Protein AF-A0A355SFX9-F1 (afdb_monomer_lite)

Structure (mmCIF, N/CA/C/O backbone):
data_AF-A0A355SFX9-F1
#
_entry.id   AF-A0A355SFX9-F1
#
loop_
_atom_site.group_PDB
_atom_site.id
_atom_site.type_symbol
_atom_site.label_atom_id
_atom_site.label_alt_id
_atom_site.label_comp_id
_atom_site.label_asym_id
_atom_site.label_entity_id
_atom_site.label_seq_id
_atom_site.pdbx_PDB_ins_code
_atom_site.Cartn_x
_atom_site.Cartn_y
_atom_site.Cartn_z
_atom_site.occupancy
_atom_site.B_iso_or_equiv
_atom_site.auth_seq_id
_atom_site.auth_comp_id
_atom_site.auth_asym_id
_atom_site.auth_atom_id
_atom_site.pdbx_PDB_model_num
ATOM 1 N N . MET A 1 1 ? 35.030 -23.122 -32.854 1.00 43.12 1 MET A N 1
ATOM 2 C CA . MET A 1 1 ? 34.816 -21.659 -32.880 1.00 43.12 1 MET A CA 1
ATOM 3 C C . MET A 1 1 ? 33.341 -21.381 -32.625 1.00 43.12 1 MET A C 1
ATOM 5 O O . MET A 1 1 ? 32.528 -21.633 -33.503 1.00 43.12 1 MET A O 1
ATOM 9 N N . ARG A 1 2 ? 32.957 -20.971 -31.409 1.00 46.84 2 ARG A N 1
ATOM 10 C CA . ARG A 1 2 ? 31.582 -20.508 -31.159 1.00 46.84 2 ARG A CA 1
ATOM 11 C C . ARG A 1 2 ? 31.498 -19.089 -31.712 1.00 46.84 2 ARG A C 1
ATOM 13 O O . ARG A 1 2 ? 32.119 -18.196 -31.154 1.00 46.84 2 ARG A O 1
ATOM 20 N N . GLY A 1 3 ? 30.813 -18.911 -32.840 1.00 49.38 3 GLY A N 1
ATOM 21 C CA . GLY A 1 3 ? 30.558 -17.585 -33.390 1.00 49.38 3 GLY A CA 1
ATOM 22 C C . GLY A 1 3 ? 29.763 -16.772 -32.376 1.00 49.38 3 GLY A C 1
ATOM 23 O O . GLY A 1 3 ? 28.608 -17.094 -32.093 1.00 49.38 3 GLY A O 1
ATOM 24 N N . GLU A 1 4 ? 30.388 -15.753 -31.793 1.00 56.50 4 GLU A N 1
ATOM 25 C CA . GLU A 1 4 ? 29.694 -14.776 -30.967 1.00 56.50 4 GLU A CA 1
ATOM 26 C C . GLU A 1 4 ? 28.664 -14.071 -31.852 1.00 56.50 4 GLU A C 1
ATOM 28 O O . GLU A 1 4 ? 28.997 -13.245 -32.703 1.00 56.50 4 GLU A O 1
ATOM 33 N N . LYS A 1 5 ? 27.384 -14.423 -31.696 1.00 60.56 5 LYS A N 1
ATOM 34 C CA . LYS A 1 5 ? 26.302 -13.641 -32.293 1.00 60.56 5 LYS A CA 1
ATOM 35 C C . LYS A 1 5 ? 26.365 -12.250 -31.664 1.00 60.56 5 LYS A C 1
ATOM 37 O O . LYS A 1 5 ? 25.919 -12.069 -30.532 1.00 60.56 5 LYS A O 1
ATOM 42 N N . MET A 1 6 ? 26.909 -11.271 -32.389 1.00 60.78 6 MET A N 1
ATOM 43 C CA . MET A 1 6 ? 26.812 -9.857 -32.028 1.00 60.78 6 MET A CA 1
ATOM 44 C C . MET A 1 6 ? 25.331 -9.485 -31.919 1.00 60.78 6 MET A C 1
ATOM 46 O O . MET A 1 6 ? 24.650 -9.243 -32.916 1.00 60.78 6 MET A O 1
ATOM 50 N N . VAL A 1 7 ? 24.806 -9.453 -30.694 1.00 68.25 7 VAL A N 1
ATOM 51 C CA . VAL A 1 7 ? 23.462 -8.940 -30.435 1.00 68.25 7 VAL A CA 1
ATOM 52 C C . VAL A 1 7 ? 23.517 -7.436 -30.677 1.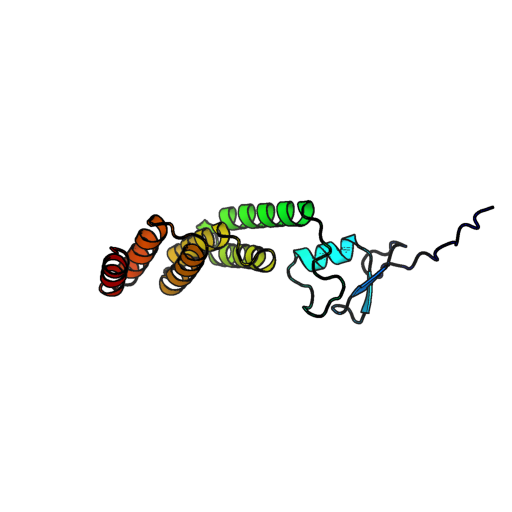00 68.25 7 VAL A C 1
ATOM 54 O O . VAL A 1 7 ? 24.141 -6.707 -29.901 1.00 68.25 7 VAL A O 1
ATOM 57 N N . LYS A 1 8 ? 22.887 -6.961 -31.761 1.00 75.06 8 LYS A N 1
ATOM 58 C CA . LYS A 1 8 ? 22.744 -5.524 -32.029 1.00 75.06 8 LYS A CA 1
ATOM 59 C C . LYS A 1 8 ? 22.134 -4.864 -30.791 1.00 75.06 8 LYS A C 1
ATOM 61 O O . LYS A 1 8 ? 21.015 -5.180 -30.394 1.00 75.06 8 LYS A O 1
ATOM 66 N N . LYS A 1 9 ? 22.897 -3.978 -30.148 1.00 83.88 9 LYS A N 1
ATOM 67 C CA . LYS A 1 9 ? 22.437 -3.255 -28.962 1.00 83.88 9 LYS A CA 1
ATOM 68 C C . LYS A 1 9 ? 21.404 -2.207 -29.385 1.00 83.88 9 LYS A C 1
ATOM 70 O O . LYS A 1 9 ? 21.756 -1.246 -30.067 1.00 83.88 9 LYS A O 1
ATOM 75 N N . ILE A 1 10 ? 20.154 -2.399 -28.977 1.00 92.69 10 ILE A N 1
ATOM 76 C CA . ILE A 1 10 ? 19.034 -1.483 -29.239 1.00 92.69 10 ILE A CA 1
ATOM 77 C C . ILE A 1 10 ? 19.101 -0.301 -28.253 1.00 92.69 10 ILE A C 1
ATOM 79 O O . ILE A 1 10 ? 19.510 -0.464 -27.098 1.00 92.69 10 ILE A O 1
ATOM 83 N N . LEU A 1 11 ? 18.740 0.899 -28.710 1.00 95.75 11 LEU A N 1
ATOM 84 C CA . LEU A 1 11 ? 18.691 2.114 -27.895 1.00 95.75 11 LEU A CA 1
ATOM 85 C C . LEU A 1 11 ? 17.529 2.045 -26.891 1.00 95.75 11 LEU A C 1
ATOM 87 O O . LEU A 1 11 ? 16.427 1.648 -27.245 1.00 95.75 11 LEU A O 1
ATOM 91 N N . CYS A 1 12 ? 17.774 2.421 -25.638 1.00 96.44 12 CYS A N 1
ATOM 92 C CA . CYS A 1 12 ? 16.710 2.726 -24.689 1.00 96.44 12 CYS A CA 1
ATOM 93 C C . CYS A 1 12 ? 16.230 4.155 -24.941 1.00 96.44 12 CYS A C 1
ATOM 95 O O . CYS A 1 12 ? 16.967 5.103 -24.679 1.00 96.44 12 CYS A O 1
ATOM 97 N N . GLU A 1 13 ? 14.990 4.310 -25.376 1.00 96.25 13 GLU A N 1
ATOM 98 C CA . GLU A 1 13 ? 14.403 5.601 -25.750 1.00 96.25 13 GLU A CA 1
ATOM 99 C C . GLU A 1 13 ? 14.099 6.494 -24.532 1.00 96.25 13 GLU A C 1
ATOM 101 O O . GLU A 1 13 ? 13.873 7.689 -24.670 1.00 96.25 13 GLU A O 1
ATOM 106 N N . ARG A 1 14 ? 14.178 5.946 -23.309 1.00 94.19 14 ARG A N 1
ATOM 107 C CA . ARG A 1 14 ? 14.015 6.700 -22.051 1.00 94.19 14 ARG A CA 1
ATOM 108 C C . ARG A 1 14 ? 15.313 7.264 -21.475 1.00 94.19 14 ARG A C 1
ATOM 110 O O . ARG A 1 14 ? 15.265 8.285 -20.803 1.00 94.19 14 ARG A O 1
ATOM 117 N N . CYS A 1 15 ? 16.448 6.584 -21.654 1.00 95.56 15 CYS A N 1
ATOM 118 C CA . CYS A 1 15 ? 17.720 6.989 -21.030 1.00 95.56 15 CYS A CA 1
ATOM 119 C C . CYS A 1 15 ? 18.907 7.086 -21.996 1.00 95.56 15 CYS A C 1
ATOM 121 O O . CYS A 1 15 ? 20.026 7.334 -21.557 1.00 95.56 15 CYS A O 1
ATOM 123 N N . GLY A 1 16 ? 18.705 6.834 -23.291 1.00 95.44 16 GLY A N 1
ATOM 124 C CA . GLY A 1 16 ? 19.741 6.931 -24.326 1.00 95.44 16 GLY A CA 1
ATOM 125 C C . GLY A 1 16 ? 20.792 5.814 -24.307 1.00 95.44 16 GLY A C 1
ATOM 126 O O . GLY A 1 16 ? 21.676 5.771 -25.159 1.00 95.44 16 GLY A O 1
ATOM 127 N N . GLN A 1 17 ? 20.718 4.871 -23.366 1.00 94.88 17 GLN A N 1
ATOM 128 C CA . GLN A 1 17 ? 21.695 3.786 -23.254 1.00 94.88 17 GLN A CA 1
ATOM 129 C C . GLN A 1 17 ? 21.399 2.657 -24.247 1.00 94.88 17 GLN A C 1
ATOM 131 O O . GLN A 1 17 ? 20.251 2.236 -24.392 1.00 94.88 17 GLN A O 1
ATOM 136 N N . ARG A 1 18 ? 22.428 2.083 -24.884 1.00 94.06 18 ARG A N 1
ATOM 137 C CA . ARG A 1 18 ? 22.295 0.959 -25.838 1.00 94.06 18 ARG A CA 1
ATOM 138 C C . ARG A 1 18 ? 22.060 -0.386 -25.135 1.00 94.06 18 ARG A C 1
ATOM 140 O O . ARG A 1 18 ? 22.911 -1.276 -25.127 1.00 94.06 18 ARG A O 1
ATOM 147 N N . ARG A 1 19 ? 20.905 -0.499 -24.484 1.00 93.44 19 ARG A N 1
ATOM 148 C CA . ARG A 1 19 ? 20.431 -1.666 -23.723 1.00 93.44 19 ARG A CA 1
ATOM 149 C C . ARG A 1 19 ? 18.896 -1.743 -23.667 1.00 93.44 19 ARG A C 1
ATOM 151 O O . ARG A 1 19 ? 18.350 -2.312 -22.723 1.00 93.44 19 ARG A O 1
ATOM 158 N N . GLY A 1 20 ? 18.203 -1.152 -24.643 1.00 91.69 20 GLY A N 1
ATOM 159 C CA . GLY A 1 20 ? 16.753 -1.279 -24.804 1.00 91.69 20 GLY A CA 1
ATOM 160 C C . GLY A 1 20 ? 16.399 -2.723 -25.152 1.00 91.69 20 GLY A C 1
ATOM 161 O O . GLY A 1 20 ? 16.877 -3.248 -26.145 1.00 91.69 20 GLY A O 1
ATOM 162 N N . ARG A 1 21 ? 15.657 -3.425 -24.299 1.00 91.81 21 ARG A N 1
ATOM 163 C CA . ARG A 1 21 ? 15.314 -4.847 -24.530 1.00 91.81 21 ARG A CA 1
ATOM 164 C C . ARG A 1 21 ? 13.865 -5.178 -24.183 1.00 91.81 21 ARG A C 1
ATOM 166 O O . ARG A 1 21 ? 13.470 -6.333 -24.274 1.00 91.81 21 ARG A O 1
ATOM 173 N N . ARG A 1 22 ? 13.097 -4.191 -23.721 1.00 93.94 22 ARG A N 1
ATOM 174 C CA . ARG A 1 22 ? 11.703 -4.331 -23.301 1.00 93.94 22 ARG A CA 1
ATOM 175 C C . ARG A 1 22 ? 10.868 -3.334 -24.093 1.00 93.94 22 ARG A C 1
ATOM 177 O O . ARG A 1 22 ? 11.250 -2.171 -24.148 1.00 93.94 22 ARG A O 1
ATOM 184 N N . GLN A 1 23 ? 9.745 -3.770 -24.647 1.00 95.00 23 GLN A N 1
ATOM 185 C CA . GLN A 1 23 ? 8.730 -2.860 -25.177 1.00 95.00 23 GLN A CA 1
ATOM 186 C C . GLN A 1 23 ? 7.817 -2.411 -24.037 1.00 95.00 23 GLN A C 1
ATOM 188 O O . GLN A 1 23 ? 7.440 -3.226 -23.186 1.00 95.00 23 GLN A O 1
ATOM 193 N N . CYS A 1 24 ? 7.516 -1.114 -23.981 1.00 94.88 24 CYS A N 1
ATOM 194 C CA . CYS A 1 24 ? 6.721 -0.526 -22.907 1.00 94.88 24 CYS A CA 1
ATOM 195 C C . CYS A 1 24 ? 5.343 -0.076 -23.412 1.00 94.88 24 CYS A C 1
ATOM 197 O O . CYS A 1 24 ? 5.282 0.934 -24.108 1.00 94.88 24 CYS A O 1
ATOM 199 N N . PRO A 1 25 ? 4.238 -0.746 -23.032 1.00 94.69 25 PRO A N 1
ATOM 200 C CA . PRO A 1 25 ? 2.901 -0.365 -23.500 1.00 94.69 25 PRO A CA 1
ATOM 201 C C . PRO A 1 25 ? 2.475 1.036 -23.035 1.00 94.69 25 PRO A C 1
ATOM 203 O O . PRO A 1 25 ? 1.759 1.718 -23.751 1.00 94.69 25 PRO A O 1
ATOM 206 N N . LYS A 1 26 ? 2.988 1.521 -21.892 1.00 92.81 26 LYS A N 1
ATOM 207 C CA . LYS A 1 26 ? 2.739 2.890 -21.397 1.00 92.81 26 LYS A CA 1
ATOM 208 C C . LYS A 1 26 ? 3.208 3.989 -22.358 1.00 92.81 26 LYS A C 1
ATOM 210 O O . LYS A 1 26 ? 2.700 5.101 -22.308 1.00 92.81 26 LYS A O 1
ATOM 215 N N . TYR A 1 27 ? 4.226 3.701 -23.160 1.00 92.38 27 TYR A N 1
ATOM 216 C CA . TYR A 1 27 ? 4.856 4.664 -24.055 1.00 92.38 27 TYR A CA 1
ATOM 217 C C . TYR A 1 27 ? 4.862 4.094 -25.473 1.00 92.38 27 TYR A C 1
ATOM 219 O O . TYR A 1 27 ? 5.927 3.916 -26.054 1.00 92.38 27 TYR A O 1
ATOM 227 N N . ASP A 1 28 ? 3.691 3.702 -25.975 1.00 94.25 28 ASP A N 1
ATOM 228 C CA . ASP A 1 28 ? 3.488 3.269 -27.365 1.00 94.25 28 ASP A CA 1
ATOM 229 C C . ASP A 1 28 ? 4.490 2.204 -27.846 1.00 94.25 28 ASP A C 1
ATOM 231 O O . ASP A 1 28 ? 4.982 2.222 -28.972 1.00 94.25 28 ASP A O 1
ATOM 235 N N . TYR A 1 29 ? 4.810 1.253 -26.964 1.00 94.75 29 TYR A N 1
ATOM 236 C CA . TYR A 1 29 ? 5.701 0.122 -27.234 1.00 94.75 29 TYR A CA 1
ATOM 237 C C . TYR A 1 29 ? 7.150 0.490 -27.605 1.00 94.75 29 TYR A C 1
ATOM 239 O O . TYR A 1 29 ? 7.868 -0.356 -28.149 1.00 94.75 29 TYR A O 1
ATOM 247 N N . ILE A 1 30 ? 7.634 1.682 -27.226 1.00 95.56 30 ILE A N 1
ATOM 248 C CA . ILE A 1 30 ? 9.052 2.054 -27.378 1.00 95.56 30 ILE A CA 1
ATOM 249 C C . ILE A 1 30 ? 9.992 1.079 -26.652 1.00 95.56 30 ILE A C 1
ATOM 251 O O . ILE A 1 30 ? 9.630 0.440 -25.652 1.00 95.56 30 ILE A O 1
ATOM 255 N N . ASN A 1 31 ? 11.241 1.006 -27.116 1.00 96.19 31 ASN A N 1
ATOM 256 C CA . ASN A 1 31 ? 12.265 0.170 -26.502 1.00 96.19 31 ASN A CA 1
ATOM 257 C C . ASN A 1 31 ? 12.862 0.844 -25.262 1.00 96.19 31 ASN A C 1
ATOM 259 O O . ASN A 1 31 ? 13.492 1.898 -25.337 1.00 96.19 31 ASN A O 1
ATOM 263 N N . ILE A 1 32 ? 12.758 0.185 -24.108 1.00 96.00 32 ILE A N 1
ATOM 264 C CA . ILE A 1 32 ? 13.344 0.642 -22.844 1.00 96.00 32 ILE A CA 1
ATOM 265 C C . ILE A 1 32 ? 14.266 -0.408 -22.219 1.00 96.00 32 ILE A C 1
ATOM 267 O O . ILE A 1 32 ? 14.189 -1.611 -22.499 1.00 96.00 32 ILE A O 1
ATOM 271 N N . CYS A 1 33 ? 15.192 0.048 -21.376 1.00 95.56 33 CYS A N 1
ATOM 272 C CA . CYS A 1 33 ? 16.070 -0.829 -20.608 1.00 95.56 33 CYS A CA 1
ATOM 273 C C . CYS A 1 33 ? 15.382 -1.361 -19.342 1.00 95.56 33 CYS A C 1
ATOM 275 O O . CYS A 1 33 ? 14.333 -0.864 -18.927 1.00 95.56 33 CYS A O 1
ATOM 277 N N . GLY A 1 34 ? 15.999 -2.371 -18.719 1.00 92.94 34 GLY A N 1
ATOM 278 C CA . GLY A 1 34 ? 15.502 -2.986 -17.485 1.00 92.94 34 GLY A CA 1
ATOM 279 C C . GLY A 1 34 ? 15.306 -1.982 -16.351 1.00 92.94 34 GLY A C 1
ATOM 280 O O . GLY A 1 34 ? 14.219 -1.930 -15.801 1.00 92.94 34 GLY A O 1
ATOM 281 N N . GLU A 1 35 ? 16.293 -1.123 -16.091 1.00 93.44 35 GLU A N 1
ATOM 282 C CA . GLU A 1 35 ? 16.224 -0.097 -15.035 1.00 93.44 35 GLU A CA 1
ATOM 283 C C . GLU A 1 35 ? 15.078 0.903 -15.246 1.00 93.44 35 GLU A C 1
ATOM 285 O O . GLU A 1 35 ? 14.312 1.177 -14.326 1.00 93.44 35 GLU A O 1
ATOM 290 N N . CYS A 1 36 ? 14.903 1.421 -16.470 1.00 94.62 36 CYS A N 1
ATOM 291 C CA . CYS A 1 36 ? 13.779 2.310 -16.776 1.00 94.62 36 CYS A CA 1
ATOM 292 C C . CYS A 1 36 ? 12.436 1.599 -16.577 1.00 94.62 36 CYS A C 1
ATOM 294 O O . CYS A 1 36 ? 11.488 2.205 -16.088 1.00 94.62 36 CYS A O 1
ATOM 296 N N . CYS A 1 37 ? 12.363 0.317 -16.942 1.00 95.31 37 CYS A N 1
ATOM 297 C CA . CYS A 1 37 ? 11.174 -0.501 -16.747 1.00 95.31 37 CYS A CA 1
ATOM 298 C C . CYS A 1 37 ? 10.898 -0.774 -15.260 1.00 95.31 37 CYS A C 1
ATOM 300 O O . CYS A 1 37 ? 9.743 -0.675 -14.854 1.00 95.31 37 CYS A O 1
ATOM 302 N N . SER A 1 38 ? 11.925 -1.060 -14.449 1.00 95.06 38 SER A N 1
ATOM 303 C CA . SER A 1 38 ? 11.788 -1.222 -12.997 1.00 95.06 38 SER A CA 1
ATOM 304 C C . SER A 1 38 ? 11.275 0.061 -12.350 1.00 95.06 38 SER A C 1
ATOM 306 O O . SER A 1 38 ? 10.319 0.008 -11.587 1.00 95.06 38 SER A O 1
ATOM 308 N N . LYS A 1 39 ? 11.824 1.227 -12.719 1.00 93.12 39 LYS A N 1
ATOM 309 C CA . LYS A 1 39 ? 11.381 2.522 -12.177 1.00 93.12 39 LYS A CA 1
ATOM 310 C C . LYS A 1 39 ? 9.893 2.787 -12.433 1.00 93.12 39 LYS A C 1
ATOM 312 O O . LYS A 1 39 ? 9.182 3.168 -11.516 1.00 93.12 39 LYS A O 1
ATOM 317 N N . ILE A 1 40 ? 9.412 2.523 -13.651 1.00 93.62 40 ILE A N 1
ATOM 318 C CA . ILE A 1 40 ? 7.985 2.665 -13.997 1.00 93.62 40 ILE A CA 1
ATOM 319 C C . ILE A 1 40 ? 7.113 1.735 -13.142 1.00 93.62 40 ILE A C 1
ATOM 321 O O . ILE A 1 40 ? 6.052 2.137 -12.678 1.00 93.62 40 ILE A O 1
ATOM 325 N N . GLN A 1 41 ? 7.550 0.492 -12.933 1.00 94.06 41 GLN A N 1
ATOM 326 C CA . GLN A 1 41 ? 6.813 -0.467 -12.109 1.00 94.06 41 GLN A CA 1
ATOM 327 C C . GLN A 1 41 ? 6.779 -0.053 -10.634 1.00 94.06 41 GLN A C 1
ATOM 329 O O . GLN A 1 41 ? 5.719 -0.101 -10.021 1.00 94.06 41 GLN A O 1
ATOM 334 N N . LEU A 1 42 ? 7.908 0.406 -10.088 1.00 94.31 42 LEU A N 1
ATOM 335 C CA . LEU A 1 42 ? 8.027 0.857 -8.698 1.00 94.31 42 LEU A CA 1
ATOM 336 C C . LEU A 1 42 ? 7.212 2.121 -8.394 1.00 94.31 42 LEU A C 1
ATOM 338 O O . LEU A 1 42 ? 6.875 2.370 -7.241 1.00 94.31 42 LEU A O 1
ATOM 342 N N . ASP A 1 43 ? 6.877 2.915 -9.408 1.00 89.19 43 ASP A N 1
ATOM 343 C CA . ASP A 1 43 ? 5.994 4.073 -9.259 1.00 89.19 43 ASP A CA 1
ATOM 344 C C . ASP A 1 43 ? 4.497 3.702 -9.388 1.00 89.19 43 ASP A C 1
ATOM 346 O O . ASP A 1 43 ? 3.655 4.593 -9.414 1.00 89.19 43 ASP A O 1
ATOM 350 N N . SER A 1 44 ? 4.157 2.399 -9.399 1.00 82.00 44 SER A N 1
ATOM 351 C CA . SER A 1 44 ? 2.792 1.850 -9.571 1.00 82.00 44 SER A CA 1
ATOM 352 C C . SER A 1 44 ? 2.110 2.291 -10.868 1.00 82.00 44 SER A C 1
ATOM 354 O O . SER A 1 44 ? 0.896 2.426 -10.963 1.00 82.00 44 SER A O 1
ATOM 356 N N . ASP A 1 45 ? 2.928 2.485 -11.894 1.00 82.94 45 ASP A N 1
ATOM 357 C CA . ASP A 1 45 ? 2.581 3.215 -13.106 1.00 82.94 45 ASP A CA 1
ATOM 358 C C . ASP A 1 45 ? 2.561 2.301 -14.344 1.00 82.94 45 ASP A C 1
ATOM 360 O O . ASP A 1 45 ? 2.508 2.779 -15.479 1.00 82.94 45 ASP A O 1
ATOM 364 N N . CYS A 1 46 ? 2.693 0.987 -14.143 1.00 91.75 46 CYS A N 1
ATOM 365 C CA . CYS A 1 46 ? 2.834 -0.012 -15.196 1.00 91.75 46 CYS A CA 1
ATOM 366 C C . CYS A 1 46 ? 1.472 -0.633 -15.552 1.00 91.75 46 CYS A C 1
ATOM 368 O O . CYS A 1 46 ? 0.859 -1.223 -14.661 1.00 91.75 46 CYS A O 1
ATOM 370 N N . PRO A 1 47 ? 1.044 -0.591 -16.832 1.00 91.69 47 PRO A N 1
ATOM 371 C CA . PRO A 1 47 ? -0.213 -1.197 -17.266 1.00 91.69 47 PRO A CA 1
ATOM 372 C C . PRO A 1 47 ? -0.297 -2.689 -16.934 1.00 91.69 47 PRO A C 1
ATOM 374 O O . PRO A 1 47 ? 0.725 -3.390 -16.947 1.00 91.69 47 PRO A O 1
ATOM 377 N N . ASP A 1 48 ? -1.509 -3.166 -16.654 1.00 90.06 48 ASP A N 1
ATOM 378 C CA . ASP A 1 48 ? -1.779 -4.555 -16.270 1.00 90.06 48 ASP A CA 1
ATOM 379 C C . ASP A 1 48 ? -1.412 -5.540 -17.383 1.00 90.06 48 ASP A C 1
ATOM 381 O O . ASP A 1 48 ? -0.872 -6.608 -17.099 1.00 90.06 48 ASP A O 1
ATOM 385 N N . GLU A 1 49 ? -1.599 -5.153 -18.647 1.00 90.88 49 GLU A N 1
ATOM 386 C CA . GLU A 1 49 ? -1.263 -5.956 -19.824 1.00 90.88 49 GLU A CA 1
ATOM 387 C C . GLU A 1 49 ? 0.248 -6.062 -20.111 1.00 90.88 49 GLU A C 1
ATOM 389 O O . GLU A 1 49 ? 0.674 -6.766 -21.031 1.00 90.88 49 GLU A O 1
ATOM 394 N N . CYS A 1 50 ? 1.101 -5.365 -19.352 1.00 94.19 50 CYS A N 1
ATOM 395 C CA . CYS A 1 50 ? 2.536 -5.346 -19.607 1.00 94.19 50 CYS A CA 1
ATOM 396 C C . CYS A 1 50 ? 3.182 -6.718 -19.351 1.00 94.19 50 CYS A C 1
ATOM 398 O O . CYS A 1 50 ? 3.337 -7.154 -18.213 1.00 94.19 50 CYS A O 1
ATOM 400 N N . ILE A 1 51 ? 3.730 -7.339 -20.402 1.00 93.56 51 ILE A N 1
ATOM 401 C CA . ILE A 1 51 ? 4.463 -8.623 -20.330 1.00 93.56 51 ILE A CA 1
ATOM 402 C C . ILE A 1 51 ? 5.715 -8.595 -19.429 1.00 93.56 51 ILE A C 1
ATOM 404 O O . ILE A 1 51 ? 6.355 -9.618 -19.172 1.00 93.56 51 ILE A O 1
ATOM 408 N N . ASN A 1 52 ? 6.148 -7.397 -19.030 1.00 92.50 52 ASN A N 1
ATOM 409 C CA . ASN A 1 52 ? 7.288 -7.180 -18.146 1.00 92.50 52 ASN A CA 1
ATOM 410 C C . ASN A 1 52 ? 6.871 -6.801 -16.719 1.00 92.50 52 ASN A C 1
ATOM 412 O O . ASN A 1 52 ? 7.761 -6.538 -15.908 1.00 92.50 52 ASN A O 1
ATOM 416 N N . LYS A 1 53 ? 5.567 -6.769 -16.416 1.00 91.69 53 LYS A N 1
ATOM 417 C CA . LYS A 1 53 ? 5.047 -6.508 -15.074 1.00 91.69 53 LYS A CA 1
ATOM 418 C C . LYS A 1 53 ? 5.539 -7.581 -14.098 1.00 91.69 53 LYS A C 1
ATOM 420 O O . LYS A 1 53 ? 5.667 -8.749 -14.458 1.00 91.69 53 LYS A O 1
ATOM 425 N N . GLY A 1 54 ? 5.893 -7.166 -12.887 1.00 88.50 54 GLY A N 1
ATOM 426 C CA . GLY A 1 54 ? 6.512 -8.019 -11.872 1.00 88.50 54 GLY A CA 1
ATOM 427 C C . GLY A 1 54 ? 8.005 -8.297 -12.093 1.00 88.50 54 GLY A C 1
ATOM 428 O O . GLY A 1 54 ? 8.622 -8.948 -11.257 1.00 88.50 54 GLY A O 1
ATOM 429 N N . LYS A 1 55 ? 8.636 -7.796 -13.171 1.00 90.88 55 LYS A N 1
ATOM 430 C CA . LYS A 1 55 ? 10.089 -7.960 -13.412 1.00 90.88 55 LYS A CA 1
ATOM 431 C C . LYS A 1 55 ? 10.917 -6.895 -12.687 1.00 90.88 55 LYS A C 1
ATOM 433 O O . LYS A 1 55 ? 11.723 -6.202 -13.323 1.00 90.88 55 LYS A O 1
ATOM 438 N N . VAL A 1 56 ? 10.694 -6.793 -11.380 1.00 92.50 56 VAL A N 1
ATOM 439 C CA . VAL A 1 56 ? 11.435 -5.981 -10.408 1.00 92.50 56 VAL A CA 1
ATOM 440 C C . VAL A 1 56 ? 12.036 -6.934 -9.378 1.00 92.50 56 VAL A C 1
ATOM 442 O O . VAL A 1 56 ? 11.406 -7.929 -9.025 1.00 92.50 56 VAL A O 1
ATOM 445 N N . SER A 1 57 ? 13.268 -6.691 -8.931 1.00 92.81 57 SER A N 1
ATOM 446 C CA . SER A 1 57 ? 13.876 -7.558 -7.919 1.00 92.81 57 SER A CA 1
ATOM 447 C C . SER A 1 57 ? 13.200 -7.385 -6.557 1.00 92.81 57 SER A C 1
ATOM 449 O O . SER A 1 57 ? 12.746 -6.295 -6.211 1.00 92.81 57 SER A O 1
ATOM 451 N N . ALA A 1 58 ? 13.191 -8.447 -5.748 1.00 93.31 58 ALA A N 1
ATOM 452 C CA . ALA A 1 58 ? 12.673 -8.384 -4.380 1.00 93.31 58 ALA A CA 1
ATOM 453 C C . ALA A 1 58 ? 13.366 -7.288 -3.550 1.00 93.31 58 ALA A C 1
ATOM 455 O O . ALA A 1 58 ? 12.715 -6.614 -2.762 1.00 93.31 58 ALA A O 1
ATOM 456 N N . ARG A 1 59 ? 14.668 -7.065 -3.783 1.00 95.31 59 ARG A N 1
ATOM 457 C CA . ARG A 1 59 ? 15.434 -5.991 -3.142 1.00 95.31 59 ARG A CA 1
ATOM 458 C C . ARG A 1 59 ? 14.930 -4.603 -3.537 1.00 95.31 59 ARG A C 1
ATOM 460 O O . ARG A 1 59 ? 14.647 -3.806 -2.660 1.00 95.31 59 ARG A O 1
ATOM 467 N N . GLU A 1 60 ? 14.782 -4.325 -4.832 1.00 94.25 60 GLU A N 1
ATOM 468 C CA . GLU A 1 60 ? 14.253 -3.034 -5.302 1.00 94.25 60 GLU A CA 1
ATOM 469 C C . GLU A 1 60 ? 12.836 -2.766 -4.775 1.00 94.25 60 GLU A C 1
ATOM 471 O O . GLU A 1 60 ? 12.510 -1.632 -4.430 1.00 94.25 60 GLU A O 1
ATOM 476 N N . LEU A 1 61 ? 11.997 -3.806 -4.716 1.00 94.75 61 LEU A N 1
ATOM 477 C CA . LEU A 1 61 ? 10.646 -3.713 -4.168 1.00 94.75 61 LEU A CA 1
ATOM 478 C C . LEU A 1 61 ? 10.678 -3.389 -2.670 1.00 94.75 61 LEU A C 1
ATOM 480 O O . LEU A 1 61 ? 10.004 -2.459 -2.237 1.00 94.75 61 LEU A O 1
ATOM 484 N N . HIS A 1 62 ? 11.495 -4.117 -1.907 1.00 95.75 62 HIS A N 1
ATOM 485 C CA . HIS A 1 62 ? 11.685 -3.901 -0.476 1.00 95.75 62 HIS A CA 1
ATOM 486 C C . HIS A 1 62 ? 12.200 -2.487 -0.176 1.00 95.75 62 HIS A C 1
ATOM 488 O O . HIS A 1 62 ? 11.580 -1.763 0.600 1.00 95.75 62 HIS A O 1
ATOM 494 N N . ASP A 1 63 ? 13.270 -2.059 -0.852 1.00 96.75 63 ASP A N 1
ATOM 495 C CA . ASP A 1 63 ? 13.869 -0.733 -0.669 1.00 96.75 63 ASP A CA 1
ATOM 496 C C . ASP A 1 63 ? 12.850 0.383 -0.977 1.00 96.75 63 ASP A C 1
ATOM 498 O O . ASP A 1 63 ? 12.767 1.382 -0.259 1.00 96.75 63 ASP A O 1
ATOM 502 N N . LYS A 1 64 ? 12.027 0.209 -2.023 1.00 96.56 64 LYS A N 1
ATOM 503 C CA . LYS A 1 64 ? 10.973 1.169 -2.377 1.00 96.56 64 LYS A CA 1
ATOM 504 C C . LYS A 1 64 ? 9.845 1.200 -1.348 1.00 96.56 64 LYS A C 1
ATOM 506 O O . LYS A 1 64 ? 9.395 2.294 -1.019 1.00 96.56 64 LYS A O 1
ATOM 511 N N . ILE A 1 65 ? 9.379 0.043 -0.874 1.00 97.44 65 ILE A N 1
ATOM 512 C CA . ILE A 1 65 ? 8.319 -0.043 0.141 1.00 97.44 65 ILE A CA 1
ATOM 513 C C . ILE A 1 65 ? 8.772 0.654 1.423 1.00 97.44 65 ILE A C 1
ATOM 515 O O . ILE A 1 65 ? 8.070 1.550 1.881 1.00 97.44 65 ILE A O 1
ATOM 519 N N . ASN A 1 66 ? 9.964 0.335 1.935 1.00 97.88 66 ASN A N 1
ATOM 520 C CA . ASN A 1 66 ? 10.492 0.969 3.146 1.00 97.88 66 ASN A CA 1
ATOM 521 C C . ASN A 1 66 ? 10.610 2.486 2.971 1.00 97.88 66 ASN A C 1
ATOM 523 O O . ASN A 1 66 ? 10.096 3.245 3.781 1.00 97.88 66 ASN A O 1
ATOM 527 N N . SER A 1 67 ? 11.185 2.940 1.851 1.00 98.00 67 SER A N 1
ATOM 528 C CA . SER A 1 67 ? 11.305 4.374 1.573 1.00 98.00 67 SER A CA 1
ATOM 529 C C . SER A 1 67 ? 9.950 5.092 1.498 1.00 98.00 67 SER A C 1
ATOM 531 O O . SER A 1 67 ? 9.867 6.260 1.877 1.00 98.00 67 SER A O 1
ATOM 533 N N . LEU A 1 68 ? 8.902 4.439 0.984 1.00 98.12 68 LEU A N 1
ATOM 534 C CA . LEU A 1 68 ? 7.550 5.000 0.949 1.00 98.12 68 LEU A CA 1
ATOM 535 C C . LEU A 1 68 ? 6.898 5.014 2.336 1.00 98.12 68 LEU A C 1
ATOM 537 O O . LEU A 1 68 ? 6.229 5.996 2.650 1.00 98.12 68 LEU A O 1
ATOM 541 N N . MET A 1 69 ? 7.103 3.969 3.143 1.00 98.44 69 MET A N 1
ATOM 542 C CA . MET A 1 69 ? 6.617 3.899 4.525 1.00 98.44 69 MET A CA 1
ATOM 543 C C . MET A 1 69 ? 7.255 4.992 5.382 1.00 98.44 69 MET A C 1
ATOM 545 O O . MET A 1 69 ? 6.531 5.793 5.965 1.00 98.44 69 MET A O 1
ATOM 549 N N . ASP A 1 70 ? 8.586 5.110 5.361 1.00 98.44 70 ASP A N 1
ATOM 550 C CA . ASP A 1 70 ? 9.326 6.128 6.118 1.00 98.44 70 ASP A CA 1
ATOM 551 C C . ASP A 1 70 ? 8.872 7.548 5.748 1.00 98.44 70 ASP A C 1
ATOM 553 O O . ASP A 1 70 ? 8.666 8.412 6.608 1.00 98.44 70 ASP A O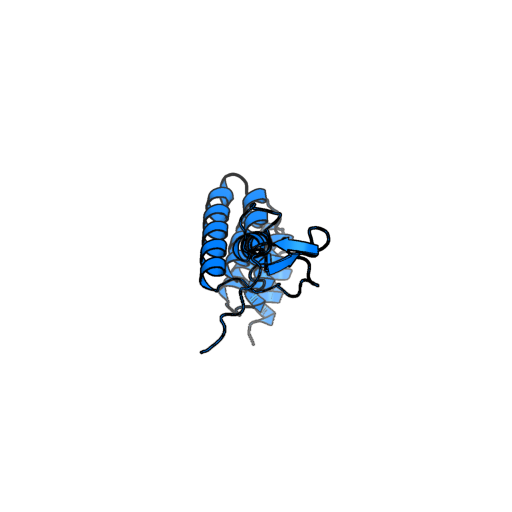 1
ATOM 557 N N . ALA A 1 71 ? 8.674 7.796 4.448 1.00 97.94 71 ALA A N 1
ATOM 558 C CA . ALA A 1 71 ? 8.143 9.064 3.970 1.00 97.94 71 ALA A CA 1
ATOM 559 C C . ALA A 1 71 ? 6.697 9.283 4.448 1.00 97.94 71 ALA A C 1
ATOM 561 O O . ALA A 1 71 ? 6.375 10.380 4.894 1.00 97.94 71 ALA A O 1
ATOM 562 N N . GLY A 1 72 ? 5.841 8.259 4.372 1.00 98.12 72 GLY A N 1
ATOM 563 C CA . GLY A 1 72 ? 4.448 8.309 4.821 1.00 98.12 72 GLY A CA 1
ATOM 564 C C . GLY A 1 72 ? 4.329 8.694 6.292 1.00 98.12 72 GLY A C 1
ATOM 565 O O . GLY A 1 72 ? 3.673 9.686 6.598 1.00 98.12 72 GLY A O 1
ATOM 566 N N . ILE A 1 73 ? 5.057 7.993 7.161 1.00 97.88 73 ILE A N 1
ATOM 567 C CA . ILE A 1 73 ? 5.121 8.256 8.606 1.00 97.88 73 ILE A CA 1
ATOM 568 C C . ILE A 1 73 ? 5.615 9.687 8.871 1.00 97.88 73 ILE A C 1
ATOM 570 O O . ILE A 1 73 ? 5.028 10.432 9.649 1.00 97.88 73 ILE A O 1
ATOM 574 N N . THR A 1 74 ? 6.638 10.151 8.143 1.00 97.75 74 THR A N 1
ATOM 575 C CA . THR A 1 74 ? 7.143 11.534 8.280 1.00 97.75 74 THR A CA 1
ATOM 576 C C . THR A 1 74 ? 6.086 12.601 7.949 1.00 97.75 74 THR A C 1
ATOM 578 O O . THR A 1 74 ? 6.144 13.723 8.469 1.00 97.75 74 THR A O 1
ATOM 581 N N . TYR A 1 75 ? 5.150 12.291 7.047 1.00 96.50 75 TYR A N 1
ATOM 582 C CA . TYR A 1 75 ? 4.076 13.196 6.642 1.00 96.50 75 TYR A CA 1
ATOM 583 C C . TYR A 1 75 ? 2.821 13.084 7.500 1.00 96.50 75 TYR A C 1
ATOM 585 O O . TYR A 1 75 ? 1.979 13.969 7.380 1.00 96.50 75 TYR A O 1
ATOM 593 N N . GLU A 1 76 ? 2.685 12.068 8.346 1.00 93.62 76 GLU A N 1
ATOM 594 C CA . GLU A 1 76 ? 1.435 11.761 9.041 1.00 93.62 76 GLU A CA 1
ATOM 595 C C . GLU A 1 76 ? 0.903 12.953 9.845 1.00 93.62 76 GLU A C 1
ATOM 597 O O . GLU A 1 76 ? -0.212 13.402 9.591 1.00 93.62 76 GLU A O 1
ATOM 602 N N . ASP A 1 77 ? 1.738 13.569 10.684 1.00 92.56 77 ASP A N 1
ATOM 603 C CA . ASP A 1 77 ? 1.341 14.735 11.488 1.00 92.56 77 ASP A CA 1
ATOM 604 C C . ASP A 1 77 ? 1.263 16.040 10.681 1.00 92.56 77 ASP A C 1
ATOM 606 O O . ASP A 1 77 ? 0.504 16.957 10.996 1.00 92.56 77 ASP A O 1
ATOM 610 N N . LYS A 1 78 ? 2.094 16.171 9.641 1.00 96.31 78 LYS A N 1
ATOM 611 C CA . LYS A 1 78 ? 2.255 17.431 8.890 1.00 96.31 78 LYS A CA 1
ATOM 612 C C . LYS A 1 78 ? 1.213 17.587 7.793 1.00 96.31 78 LYS A C 1
ATOM 614 O O . LYS A 1 78 ? 0.796 18.698 7.470 1.00 96.31 78 LYS A O 1
ATOM 619 N N . ASN A 1 79 ? 0.881 16.481 7.144 1.00 97.88 79 ASN A N 1
ATOM 620 C CA . ASN A 1 79 ? -0.042 16.398 6.029 1.00 97.88 79 ASN A CA 1
ATOM 621 C C . ASN A 1 79 ? -0.560 14.951 5.894 1.00 97.88 79 ASN A C 1
ATOM 623 O O . ASN A 1 79 ? -0.094 14.210 5.019 1.00 97.88 79 ASN A O 1
ATOM 627 N N . PRO A 1 80 ? -1.568 14.562 6.696 1.00 97.69 80 PRO A N 1
ATOM 628 C CA . PRO A 1 80 ? -2.093 13.197 6.690 1.00 97.69 80 PRO A CA 1
ATOM 629 C C . PRO A 1 80 ? -2.601 12.750 5.309 1.00 97.69 80 PRO A C 1
ATOM 631 O O . PRO A 1 80 ? -2.512 11.580 4.947 1.00 97.69 80 PRO A O 1
ATOM 634 N N . LYS A 1 81 ? -3.084 13.685 4.475 1.00 98.31 81 LYS A N 1
ATOM 635 C CA . LYS A 1 81 ? -3.515 13.384 3.097 1.00 98.31 81 LYS A CA 1
ATOM 636 C C . LYS A 1 81 ? -2.359 12.897 2.224 1.00 98.31 81 LYS A C 1
ATOM 638 O O . LYS A 1 81 ? -2.548 12.006 1.397 1.00 98.31 81 LYS A O 1
ATOM 643 N N . GLU A 1 82 ? -1.173 13.475 2.399 1.00 98.19 82 GLU A N 1
ATOM 644 C CA . GLU A 1 82 ? 0.021 13.042 1.675 1.00 98.19 82 GLU A CA 1
ATOM 645 C C . GLU A 1 82 ? 0.542 11.703 2.210 1.00 98.19 82 GLU A C 1
ATOM 647 O O . GLU A 1 82 ? 0.912 10.845 1.407 1.00 98.19 82 GLU A O 1
ATOM 652 N N . ALA A 1 83 ? 0.471 11.473 3.526 1.00 98.50 83 ALA A N 1
ATOM 653 C CA . ALA A 1 83 ? 0.770 10.172 4.128 1.00 98.50 83 ALA A CA 1
ATOM 654 C C . ALA A 1 83 ? -0.120 9.063 3.539 1.00 98.50 83 ALA A C 1
ATOM 656 O O . ALA A 1 83 ? 0.387 8.085 2.990 1.00 98.50 83 ALA A O 1
ATOM 657 N N . ILE A 1 84 ? -1.442 9.277 3.496 1.00 98.69 84 ILE A N 1
ATOM 658 C CA . ILE A 1 84 ? -2.411 8.367 2.858 1.00 98.69 84 ILE A CA 1
ATOM 659 C C . ILE A 1 84 ? -2.036 8.082 1.397 1.00 98.69 84 ILE A C 1
ATOM 661 O O . ILE A 1 84 ? -2.124 6.943 0.933 1.00 98.69 84 ILE A O 1
ATOM 665 N N . ARG A 1 85 ? -1.605 9.096 0.637 1.00 98.12 85 ARG A N 1
ATOM 666 C CA . ARG A 1 85 ? -1.179 8.910 -0.758 1.00 98.12 85 ARG A CA 1
ATOM 667 C C . ARG A 1 85 ? 0.060 8.014 -0.863 1.00 98.12 85 ARG A C 1
ATOM 669 O O . ARG A 1 85 ? 0.149 7.215 -1.794 1.00 98.12 85 ARG A O 1
ATOM 676 N N . LEU A 1 86 ? 1.014 8.146 0.058 1.00 98.19 86 LEU A N 1
ATOM 677 C CA . LEU A 1 86 ? 2.231 7.330 0.103 1.00 98.19 86 LEU A CA 1
ATOM 678 C C . LEU A 1 86 ? 1.928 5.884 0.520 1.00 98.19 86 LEU A C 1
ATOM 680 O O . LEU A 1 86 ? 2.381 4.963 -0.157 1.00 98.19 86 LEU A O 1
ATOM 684 N N . PHE A 1 87 ? 1.078 5.680 1.525 1.00 98.50 87 PHE A N 1
ATOM 685 C CA . PHE A 1 87 ? 0.595 4.354 1.925 1.00 98.50 87 PHE A CA 1
ATOM 686 C C . PHE A 1 87 ? -0.164 3.653 0.789 1.00 98.50 87 PHE A C 1
ATOM 688 O O . PHE A 1 87 ? 0.108 2.501 0.461 1.00 98.50 87 PHE A O 1
ATOM 695 N N . ASN A 1 88 ? -1.011 4.369 0.045 1.00 97.56 88 ASN A N 1
ATOM 696 C CA . ASN A 1 88 ? -1.649 3.798 -1.147 1.00 97.56 88 ASN A CA 1
ATOM 697 C C . ASN A 1 88 ? -0.645 3.360 -2.228 1.00 97.56 88 ASN A C 1
ATOM 699 O O . ASN A 1 88 ? -0.895 2.382 -2.932 1.00 97.56 88 ASN A O 1
ATOM 703 N N . LYS A 1 89 ? 0.508 4.033 -2.362 1.00 96.88 89 LYS A N 1
ATOM 704 C CA . LYS A 1 89 ? 1.576 3.559 -3.258 1.00 96.88 89 LYS A CA 1
ATOM 705 C C . LYS A 1 89 ? 2.210 2.266 -2.760 1.00 96.88 89 LYS A C 1
ATOM 707 O O . LYS A 1 89 ? 2.526 1.416 -3.587 1.00 96.88 89 LYS A O 1
ATOM 712 N N . VAL A 1 90 ? 2.373 2.100 -1.446 1.00 97.94 90 VAL A N 1
ATOM 713 C CA . VAL A 1 90 ? 2.824 0.828 -0.861 1.00 97.94 90 VAL A CA 1
ATOM 714 C C . VAL A 1 90 ? 1.835 -0.279 -1.212 1.00 97.94 90 VAL A C 1
ATOM 716 O O . VAL A 1 90 ? 2.250 -1.306 -1.736 1.00 97.94 90 VAL A O 1
ATOM 719 N N . LEU A 1 91 ? 0.531 -0.034 -1.068 1.00 96.62 91 LEU A N 1
ATOM 720 C CA . LEU A 1 91 ? -0.511 -1.003 -1.431 1.00 96.62 91 LEU A CA 1
ATOM 721 C C . LEU A 1 91 ? -0.600 -1.295 -2.941 1.00 96.62 91 LEU A C 1
ATOM 723 O O . LEU A 1 91 ? -1.062 -2.366 -3.336 1.00 96.62 91 LEU A O 1
ATOM 727 N N . GLY A 1 92 ? -0.140 -0.378 -3.797 1.00 94.44 92 GLY A N 1
ATOM 728 C CA . GLY A 1 92 ? 0.027 -0.623 -5.234 1.00 94.44 92 GLY A CA 1
ATOM 729 C C . GLY A 1 92 ? 1.166 -1.598 -5.560 1.00 94.44 92 GLY A C 1
ATOM 730 O O . GLY A 1 92 ? 1.107 -2.307 -6.566 1.00 94.44 92 GLY A O 1
ATOM 731 N N . LEU A 1 93 ? 2.179 -1.660 -4.692 1.00 94.31 93 LEU A N 1
ATOM 732 C CA . LEU A 1 93 ? 3.329 -2.559 -4.797 1.00 94.31 93 LEU A CA 1
ATOM 733 C C . LEU A 1 93 ? 3.081 -3.897 -4.090 1.00 94.31 93 LEU A C 1
ATOM 735 O O . LEU A 1 93 ? 3.389 -4.952 -4.643 1.00 94.31 93 LEU A O 1
ATOM 739 N N . ASP A 1 94 ? 2.487 -3.849 -2.901 1.00 94.75 94 ASP A N 1
ATOM 740 C CA . ASP A 1 94 ? 2.042 -4.997 -2.122 1.00 94.75 94 ASP A CA 1
ATOM 741 C C . ASP A 1 94 ? 0.675 -4.714 -1.481 1.00 94.75 94 ASP A C 1
ATOM 743 O O . ASP A 1 94 ? 0.549 -4.110 -0.416 1.00 94.75 94 ASP A O 1
ATOM 747 N N . LYS A 1 95 ? -0.376 -5.225 -2.127 1.00 95.31 95 LYS A N 1
ATOM 748 C CA . LYS A 1 95 ? -1.773 -5.073 -1.693 1.00 95.31 95 LYS A CA 1
ATOM 749 C C . LYS A 1 95 ? -2.084 -5.670 -0.314 1.00 95.31 95 LYS A C 1
ATOM 751 O O . LYS A 1 95 ? -3.143 -5.370 0.243 1.00 95.31 95 LYS A O 1
ATOM 756 N N . ASN A 1 96 ? -1.215 -6.544 0.194 1.00 96.81 96 ASN A N 1
ATOM 757 C CA . ASN A 1 96 ? -1.375 -7.250 1.461 1.00 96.81 96 ASN A CA 1
ATOM 758 C C . ASN A 1 96 ? -0.421 -6.716 2.543 1.00 96.81 96 ASN A C 1
ATOM 760 O O . ASN A 1 96 ? -0.283 -7.350 3.589 1.00 96.81 96 ASN A O 1
ATOM 764 N N . PHE A 1 97 ? 0.223 -5.566 2.318 1.00 97.69 97 PHE A N 1
ATOM 765 C CA . PHE A 1 97 ? 1.131 -4.967 3.289 1.00 97.69 97 PHE A CA 1
ATOM 766 C C . PHE A 1 97 ? 0.353 -4.408 4.488 1.00 97.69 97 PHE A C 1
ATOM 768 O O . PHE A 1 97 ? -0.194 -3.305 4.440 1.00 97.69 97 PHE A O 1
ATOM 775 N N . LEU A 1 98 ? 0.272 -5.206 5.555 1.00 97.62 98 LEU A N 1
ATOM 776 C CA . LEU A 1 98 ? -0.567 -4.943 6.726 1.00 97.62 98 LEU A CA 1
ATOM 777 C C . LEU A 1 98 ? -0.280 -3.581 7.366 1.00 97.62 98 LEU A C 1
ATOM 779 O O . LEU A 1 98 ? -1.222 -2.834 7.627 1.00 97.62 98 LEU A O 1
ATOM 783 N N . GLU A 1 99 ? 0.998 -3.244 7.546 1.00 97.94 99 GLU A N 1
ATOM 784 C CA . GLU A 1 99 ? 1.423 -1.994 8.188 1.00 97.94 99 GLU A CA 1
ATOM 785 C C . GLU A 1 99 ? 0.866 -0.766 7.464 1.00 97.94 99 GLU A C 1
ATOM 787 O O . GLU A 1 99 ? 0.395 0.179 8.083 1.00 97.94 99 GLU A O 1
ATOM 792 N N . SER A 1 100 ? 0.799 -0.809 6.131 1.00 98.19 100 SER A N 1
ATOM 793 C CA . SER A 1 100 ? 0.258 0.307 5.359 1.00 98.19 100 SER A CA 1
ATOM 794 C C . SER A 1 100 ? -1.233 0.534 5.619 1.00 98.19 100 SER A C 1
ATOM 796 O O . SER A 1 100 ? -1.686 1.664 5.466 1.00 98.19 100 SER A O 1
ATOM 798 N N . TYR A 1 101 ? -2.011 -0.492 5.980 1.00 98.62 101 TYR A N 1
ATOM 799 C CA . TYR A 1 101 ? -3.409 -0.298 6.375 1.00 98.62 101 TYR A CA 1
ATOM 800 C C . TYR A 1 101 ? -3.527 0.297 7.782 1.00 98.62 101 TYR A C 1
ATOM 802 O O . TYR A 1 101 ? -4.433 1.095 8.014 1.00 98.62 101 TYR A O 1
ATOM 810 N N . LEU A 1 102 ? -2.626 -0.068 8.698 1.00 98.38 102 LEU A N 1
ATOM 811 C CA . LEU A 1 102 ? -2.580 0.487 10.052 1.00 98.38 102 LEU A CA 1
ATOM 812 C C . LEU A 1 102 ? -2.233 1.976 10.034 1.00 98.38 102 LEU A C 1
ATOM 814 O O . LEU A 1 102 ? -3.002 2.791 10.541 1.00 98.38 102 LEU A O 1
ATOM 818 N N . GLU A 1 103 ? -1.147 2.340 9.358 1.00 98.44 103 GLU A N 1
ATOM 819 C CA . GLU A 1 103 ? -0.707 3.736 9.288 1.00 98.44 103 GLU A CA 1
ATOM 820 C C . GLU A 1 103 ? -1.707 4.603 8.511 1.00 98.44 103 GLU A C 1
ATOM 822 O O . GLU A 1 103 ? -2.034 5.726 8.889 1.00 98.44 103 GLU A O 1
ATOM 827 N N . MET A 1 104 ? -2.304 4.058 7.446 1.00 98.38 104 MET A N 1
ATOM 828 C CA . MET A 1 104 ? -3.354 4.764 6.713 1.00 98.38 104 MET A CA 1
ATOM 829 C C . MET A 1 104 ? -4.632 4.937 7.547 1.00 98.38 104 MET A C 1
ATOM 831 O O . MET A 1 104 ? -5.307 5.956 7.414 1.00 98.38 104 MET A O 1
ATOM 835 N N . SER A 1 105 ? -4.957 3.980 8.423 1.00 98.44 105 SER A N 1
ATOM 836 C CA . SER A 1 105 ? -6.043 4.111 9.400 1.00 98.44 105 SER A CA 1
ATOM 837 C C . SER A 1 105 ? -5.785 5.254 10.382 1.00 98.44 105 SER A C 1
ATOM 839 O O . SER A 1 105 ? -6.698 6.044 10.631 1.00 98.44 105 SER A O 1
ATOM 841 N N . SER A 1 106 ? -4.564 5.347 10.914 1.00 98.31 106 SER A N 1
ATOM 842 C CA . SER A 1 106 ? -4.144 6.419 11.824 1.00 98.31 106 SER A CA 1
ATOM 843 C C . SER A 1 106 ? -4.218 7.794 11.143 1.00 98.31 106 SER A C 1
ATOM 845 O O . SER A 1 106 ? -4.867 8.715 11.642 1.00 98.31 106 SER A O 1
ATOM 847 N N . ALA A 1 107 ? -3.715 7.904 9.911 1.00 98.31 107 ALA A N 1
ATOM 848 C CA . ALA A 1 107 ? -3.821 9.129 9.121 1.00 98.31 107 ALA A CA 1
ATOM 849 C C . ALA A 1 107 ? -5.275 9.523 8.773 1.00 98.31 107 ALA A C 1
ATOM 851 O O . ALA A 1 107 ? -5.582 10.706 8.630 1.00 98.31 107 ALA A O 1
ATOM 852 N N . TYR A 1 108 ? -6.195 8.564 8.616 1.00 98.56 108 TYR A N 1
ATOM 853 C CA . TYR A 1 108 ? -7.623 8.872 8.461 1.00 98.56 108 TYR A CA 1
ATOM 854 C C . TYR A 1 108 ? -8.272 9.322 9.776 1.00 98.56 108 TYR A C 1
ATOM 856 O O . TYR A 1 108 ? -9.109 10.226 9.745 1.00 98.56 108 TYR A O 1
ATOM 864 N N . ASP A 1 109 ? -7.886 8.731 10.908 1.00 97.69 109 ASP A N 1
ATOM 865 C CA . ASP A 1 109 ? -8.353 9.123 12.245 1.00 97.69 109 ASP A CA 1
ATOM 866 C C . ASP A 1 109 ? -7.951 10.569 12.572 1.00 97.69 109 ASP A C 1
ATOM 868 O O . ASP A 1 109 ? -8.797 11.375 12.960 1.00 97.69 109 ASP A O 1
ATOM 872 N N . SER A 1 110 ? -6.702 10.959 12.284 1.00 97.12 110 SER A N 1
ATOM 873 C CA . SER A 1 110 ? -6.231 12.341 12.487 1.00 97.12 110 SER A CA 1
ATOM 874 C C . SER A 1 110 ? -6.969 13.377 11.625 1.00 97.12 110 SER A C 1
ATOM 876 O O . SER A 1 110 ? -7.048 14.552 11.987 1.00 97.12 110 SER A O 1
ATOM 878 N N . LEU A 1 111 ? -7.571 12.949 10.509 1.00 97.69 111 LEU A N 1
ATOM 879 C CA . LEU A 1 111 ? -8.448 13.771 9.667 1.00 97.69 111 LEU A CA 1
ATOM 880 C C . LEU A 1 111 ? -9.925 13.741 10.097 1.00 97.69 111 LEU A C 1
ATOM 882 O O . LEU A 1 111 ? -10.750 14.384 9.445 1.00 97.69 111 LEU A O 1
ATOM 886 N N . GLY A 1 112 ? -10.285 12.979 11.134 1.00 96.81 112 GLY A N 1
ATOM 887 C CA . GLY A 1 112 ? -11.672 12.744 11.547 1.00 96.81 112 GLY A CA 1
ATOM 888 C C . GLY A 1 112 ? -12.478 11.888 10.561 1.00 96.81 112 GLY A C 1
ATOM 889 O O . GLY A 1 112 ? -13.706 11.867 10.606 1.00 96.81 112 GLY A O 1
ATOM 890 N N . MET A 1 113 ? -11.812 11.194 9.635 1.00 98.00 113 MET A N 1
ATOM 891 C CA . MET A 1 113 ? -12.438 10.343 8.619 1.00 98.00 113 MET A CA 1
ATOM 892 C C . MET A 1 113 ? -12.612 8.910 9.143 1.00 98.00 113 MET A C 1
ATOM 894 O O . MET A 1 113 ? -12.062 7.955 8.587 1.00 98.00 113 MET A O 1
ATOM 898 N N . TYR A 1 114 ? -13.386 8.762 10.217 1.00 97.06 114 TYR A N 1
ATOM 899 C CA . TYR A 1 114 ? -13.497 7.518 10.986 1.00 97.06 114 TYR A CA 1
ATOM 900 C C . TYR A 1 114 ? -13.975 6.313 10.158 1.00 97.06 114 TYR A C 1
ATOM 902 O O . TYR A 1 114 ? -13.405 5.232 10.274 1.00 97.06 114 TYR A O 1
ATOM 910 N N . ASP A 1 115 ? -14.928 6.492 9.237 1.00 95.69 115 ASP A N 1
ATOM 911 C CA . ASP A 1 115 ? -15.384 5.413 8.342 1.00 95.69 115 ASP A CA 1
ATOM 912 C C . ASP A 1 115 ? -14.251 4.841 7.478 1.00 95.69 115 ASP A C 1
ATOM 914 O O . ASP A 1 115 ? -14.152 3.630 7.257 1.00 95.69 115 ASP A O 1
ATOM 918 N N . ASN A 1 116 ? -13.369 5.707 6.978 1.00 98.12 116 ASN A N 1
ATOM 919 C CA . ASN A 1 116 ? -12.230 5.274 6.177 1.00 98.12 116 ASN A CA 1
ATOM 920 C C . ASN A 1 116 ? -11.175 4.586 7.045 1.00 98.12 116 ASN A C 1
ATOM 922 O O . ASN A 1 116 ? -10.593 3.591 6.606 1.00 98.12 116 ASN A O 1
ATOM 926 N N . SER A 1 117 ? -10.970 5.084 8.267 1.00 98.25 117 SER A N 1
ATOM 927 C CA . SER A 1 117 ? -10.107 4.457 9.269 1.00 98.25 117 SER A CA 1
ATOM 928 C C . SER A 1 117 ? -10.571 3.024 9.569 1.00 98.25 117 SER A C 1
ATOM 930 O O . SER A 1 117 ? -9.816 2.072 9.353 1.00 98.25 117 SER A O 1
ATOM 932 N N . VAL A 1 118 ? -11.861 2.834 9.880 1.00 97.19 118 VAL A N 1
ATOM 933 C CA . VAL A 1 118 ? -12.477 1.511 10.080 1.00 97.19 118 VAL A CA 1
ATOM 934 C C . VAL A 1 118 ? -12.253 0.593 8.881 1.00 97.19 118 VAL A C 1
ATOM 936 O O . VAL A 1 118 ? -11.807 -0.539 9.051 1.00 97.19 118 VAL A O 1
ATOM 939 N N . ARG A 1 119 ? -12.503 1.062 7.652 1.00 96.69 119 ARG A N 1
ATOM 940 C CA . ARG A 1 119 ? -12.305 0.235 6.446 1.00 96.69 119 ARG A CA 1
ATOM 941 C C . ARG A 1 119 ? -10.861 -0.243 6.289 1.00 96.69 119 ARG A C 1
ATOM 943 O O . ARG A 1 119 ? -10.644 -1.349 5.789 1.00 96.69 119 ARG A O 1
ATOM 950 N N . CYS A 1 120 ? -9.883 0.570 6.682 1.00 98.25 120 CYS A N 1
ATOM 951 C CA . CYS A 1 120 ? -8.476 0.178 6.666 1.00 98.25 120 CYS A CA 1
ATOM 952 C C . CYS A 1 120 ? -8.189 -0.878 7.742 1.00 98.25 120 CYS A C 1
ATOM 954 O O . CYS A 1 120 ? -7.606 -1.918 7.434 1.00 98.25 120 CYS A O 1
ATOM 956 N N . LEU A 1 121 ? -8.685 -0.681 8.965 1.00 97.81 121 LEU A N 1
ATOM 957 C CA . LEU A 1 121 ? -8.534 -1.650 10.053 1.00 97.81 121 LEU A CA 1
ATOM 958 C C . LEU A 1 121 ? -9.228 -2.984 9.758 1.00 97.81 121 LEU A C 1
ATOM 960 O O . LEU A 1 121 ? -8.674 -4.040 10.042 1.00 97.81 121 LEU A O 1
ATOM 964 N N . GLU A 1 122 ? -10.394 -2.982 9.112 1.00 95.75 122 GLU A N 1
ATOM 965 C CA . GLU A 1 122 ? -11.061 -4.210 8.663 1.00 95.75 122 GLU A CA 1
ATOM 966 C C . GLU A 1 122 ? -10.234 -4.974 7.622 1.00 95.75 122 GLU A C 1
ATOM 968 O O . GLU A 1 122 ? -10.250 -6.209 7.583 1.00 95.75 122 GLU A O 1
ATOM 973 N N . LYS A 1 123 ? -9.520 -4.256 6.745 1.00 97.12 123 LYS A N 1
ATOM 974 C CA . LYS A 1 123 ? -8.584 -4.868 5.793 1.00 97.12 123 LYS A CA 1
ATOM 975 C C . LYS A 1 123 ? -7.392 -5.471 6.529 1.00 97.12 123 LYS A C 1
ATOM 977 O O . LYS A 1 123 ? -7.088 -6.634 6.271 1.00 97.12 123 LYS A O 1
ATOM 982 N N . ALA A 1 124 ? -6.800 -4.750 7.481 1.00 97.44 124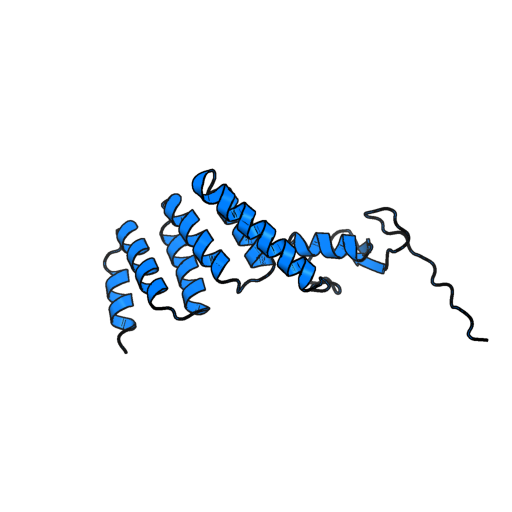 ALA A N 1
ATOM 983 C CA . ALA A 1 124 ? -5.750 -5.282 8.349 1.00 97.44 124 ALA A CA 1
ATOM 984 C C . ALA A 1 124 ? -6.232 -6.533 9.110 1.00 97.44 124 ALA A C 1
ATOM 986 O O . ALA A 1 124 ? -5.565 -7.562 9.075 1.00 97.44 124 ALA A O 1
ATOM 987 N N . TYR A 1 125 ? -7.447 -6.508 9.669 1.00 95.44 125 TYR A N 1
ATOM 988 C CA . TYR A 1 125 ? -8.037 -7.631 10.406 1.00 95.44 125 TYR A CA 1
ATOM 989 C C . TYR A 1 125 ? -8.343 -8.849 9.520 1.00 95.44 125 TYR A C 1
ATOM 991 O O . TYR A 1 125 ? -8.402 -9.994 9.972 1.00 95.44 125 TYR A O 1
ATOM 999 N N . LYS A 1 126 ? -8.577 -8.643 8.220 1.00 94.44 126 LYS A N 1
ATOM 1000 C CA . LYS A 1 126 ? -8.694 -9.747 7.253 1.00 94.44 126 LYS A CA 1
ATOM 1001 C C . LYS A 1 126 ? -7.345 -10.397 6.954 1.00 94.44 126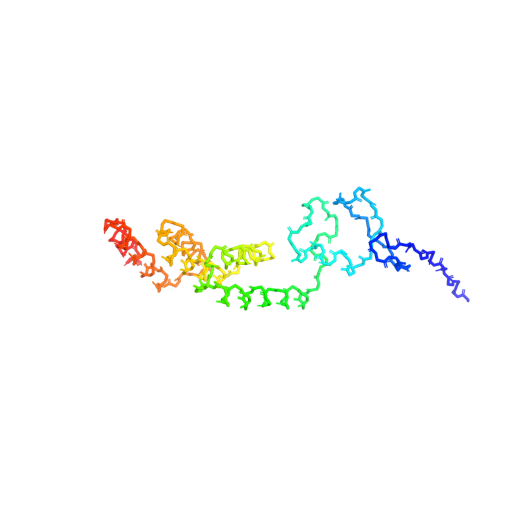 LYS A C 1
ATOM 1003 O O . LYS A 1 126 ? -7.333 -11.593 6.683 1.00 94.44 126 LYS A O 1
ATOM 1008 N N . LEU A 1 127 ? -6.254 -9.634 7.002 1.00 95.12 127 LEU A N 1
ATOM 1009 C CA . LEU A 1 127 ? -4.893 -10.127 6.777 1.00 95.12 127 LEU A CA 1
ATOM 1010 C C . LEU A 1 127 ? -4.318 -10.807 8.025 1.00 95.12 127 LEU A C 1
ATOM 1012 O O . LEU A 1 127 ? -3.673 -11.844 7.906 1.00 95.12 127 LEU A O 1
ATOM 1016 N N . ASN A 1 128 ? -4.584 -10.251 9.207 1.00 93.62 128 ASN A N 1
ATOM 1017 C CA . ASN A 1 128 ? -4.171 -10.797 10.492 1.00 93.62 128 ASN A CA 1
ATOM 1018 C C . ASN A 1 128 ? -5.315 -10.661 11.502 1.00 93.62 128 ASN A C 1
ATOM 1020 O O . ASN A 1 128 ? -5.769 -9.557 11.782 1.00 93.62 128 ASN A O 1
ATOM 1024 N N . LYS A 1 129 ? -5.775 -11.780 12.063 1.00 91.50 129 LYS A N 1
ATOM 1025 C CA . LYS A 1 129 ? -6.895 -11.839 13.014 1.00 91.50 129 LYS A CA 1
ATOM 1026 C C . LYS A 1 129 ? -6.479 -11.432 14.432 1.00 91.50 129 LYS A C 1
ATOM 1028 O O . LYS A 1 129 ? -6.798 -12.122 15.393 1.00 91.50 129 LYS A O 1
ATOM 1033 N N . ASP A 1 130 ? -5.764 -10.321 14.559 1.00 89.94 130 ASP A N 1
ATOM 1034 C CA . ASP A 1 130 ? -5.351 -9.780 15.852 1.00 89.94 130 ASP A CA 1
ATOM 1035 C C . ASP A 1 130 ? -6.549 -9.126 16.562 1.00 89.94 130 ASP A C 1
ATOM 1037 O O . ASP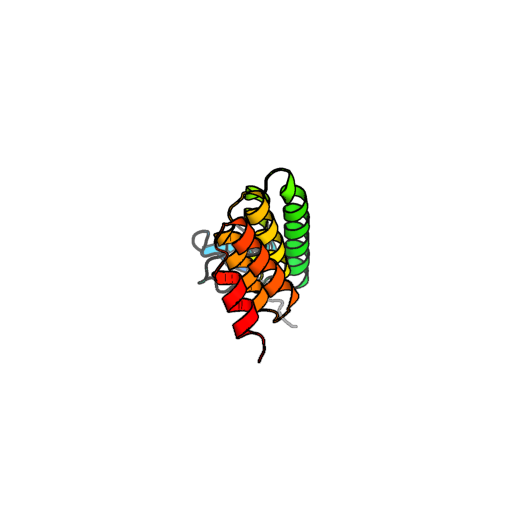 A 1 130 ? -7.235 -8.270 15.999 1.00 89.94 130 ASP A O 1
ATOM 1041 N N . GLY A 1 131 ? -6.795 -9.522 17.812 1.00 87.38 131 GLY A N 1
ATOM 1042 C CA . GLY A 1 131 ? -7.835 -8.939 18.657 1.00 87.38 131 GLY A CA 1
ATOM 1043 C C . GLY A 1 131 ? -7.625 -7.446 18.929 1.00 87.38 131 GLY A C 1
ATOM 1044 O O . GLY A 1 131 ? -8.607 -6.721 19.066 1.00 87.38 131 GLY A O 1
ATOM 1045 N N . ASN A 1 132 ? -6.380 -6.954 18.919 1.00 91.44 132 ASN A N 1
ATOM 1046 C CA . ASN A 1 132 ? -6.079 -5.523 19.056 1.00 91.44 132 ASN A CA 1
ATOM 1047 C C . ASN A 1 132 ? -6.747 -4.687 17.957 1.00 91.44 132 ASN A C 1
ATOM 1049 O O . ASN A 1 132 ? -7.263 -3.606 18.230 1.00 91.44 132 ASN A O 1
ATOM 1053 N N . LEU A 1 133 ? -6.832 -5.219 16.734 1.00 93.56 133 LEU A N 1
ATOM 1054 C CA . LEU A 1 133 ? -7.492 -4.538 15.618 1.00 93.56 133 LEU A CA 1
ATOM 1055 C C . LEU A 1 133 ? -8.995 -4.371 15.861 1.00 93.56 133 LEU A C 1
ATOM 1057 O O . LEU A 1 133 ? -9.569 -3.369 15.445 1.00 93.56 133 LEU A O 1
ATOM 1061 N N . LEU A 1 134 ? -9.638 -5.310 16.564 1.00 92.19 134 LEU A N 1
ATOM 1062 C CA . LEU A 1 134 ? -11.050 -5.181 16.936 1.00 92.19 134 LEU A CA 1
ATOM 1063 C C . LEU A 1 134 ? -11.261 -4.039 17.934 1.00 92.19 134 LEU A C 1
ATOM 1065 O O . LEU A 1 134 ? -12.233 -3.296 17.802 1.00 92.19 134 LEU A O 1
ATOM 1069 N N . TYR A 1 135 ? -10.342 -3.864 18.890 1.00 91.31 135 TYR A N 1
ATOM 1070 C CA . TYR A 1 135 ? -10.373 -2.721 19.806 1.00 91.31 135 TYR A CA 1
ATOM 1071 C C . TYR A 1 135 ? -10.176 -1.398 19.061 1.00 91.31 135 TYR A C 1
ATOM 1073 O O . TYR A 1 135 ? -10.936 -0.462 19.295 1.00 91.31 135 TYR A O 1
ATOM 1081 N N . MET A 1 136 ? -9.239 -1.338 18.110 1.00 95.06 136 MET A N 1
ATOM 1082 C CA . MET A 1 136 ? -9.039 -0.145 17.278 1.00 95.06 136 MET A CA 1
ATOM 1083 C C . MET A 1 136 ? -10.289 0.179 16.444 1.00 95.06 136 MET A C 1
ATOM 1085 O O . MET A 1 136 ? -10.719 1.326 16.403 1.00 95.06 136 MET A O 1
ATOM 1089 N N . ILE A 1 137 ? -10.929 -0.821 15.821 1.00 94.94 137 ILE A N 1
ATOM 1090 C CA . ILE A 1 137 ? -12.183 -0.622 15.067 1.00 94.94 137 ILE A CA 1
ATOM 1091 C C . ILE A 1 137 ? -13.288 -0.092 15.987 1.00 94.94 137 ILE A C 1
ATOM 1093 O O . ILE A 1 137 ? -14.007 0.843 15.630 1.00 94.94 137 ILE A O 1
ATOM 1097 N N . ALA A 1 138 ? -13.425 -0.680 17.178 1.00 92.94 138 ALA A N 1
ATOM 1098 C CA . ALA A 1 138 ? -14.393 -0.242 18.172 1.00 92.94 138 ALA A CA 1
ATOM 1099 C C . ALA A 1 138 ? -14.164 1.221 18.589 1.00 92.94 138 ALA A C 1
ATOM 1101 O O . ALA A 1 138 ? -15.124 1.987 18.672 1.00 92.94 138 ALA A O 1
ATOM 1102 N N . GLU A 1 139 ? -12.909 1.623 18.798 1.00 93.44 139 GLU A N 1
ATOM 1103 C CA . GLU A 1 139 ? -12.538 3.001 19.126 1.00 93.44 139 GLU A CA 1
ATOM 1104 C C . GLU A 1 139 ? -12.959 3.984 18.025 1.00 93.44 139 GLU A C 1
ATOM 1106 O O . GLU A 1 139 ? -13.559 5.018 18.323 1.00 93.44 139 GLU A O 1
ATOM 1111 N N . GLN A 1 140 ? -12.725 3.645 16.754 1.00 96.00 140 GLN A N 1
ATOM 1112 C CA . GLN A 1 140 ? -13.110 4.505 15.631 1.00 96.00 140 GLN A CA 1
ATOM 1113 C C . GLN A 1 140 ? -14.627 4.703 15.541 1.00 96.00 140 GLN A C 1
ATOM 1115 O O . GLN A 1 140 ? -15.108 5.819 15.336 1.00 96.00 140 GLN A O 1
ATOM 1120 N N . TYR A 1 141 ? -15.412 3.653 15.779 1.00 93.50 141 TYR A N 1
ATOM 1121 C CA . TYR A 1 141 ? -16.865 3.796 15.837 1.00 93.50 141 TYR A CA 1
ATOM 1122 C C . TYR A 1 141 ? -17.332 4.647 17.022 1.00 93.50 141 TYR A C 1
ATOM 1124 O O . TYR A 1 141 ? -18.245 5.455 16.859 1.00 93.50 141 TYR A O 1
ATOM 1132 N N . ILE A 1 142 ? -16.699 4.523 18.192 1.00 92.06 142 ILE A N 1
ATOM 1133 C CA . ILE A 1 142 ? -16.976 5.392 19.347 1.00 92.06 142 ILE A CA 1
ATOM 1134 C C . ILE A 1 142 ? -16.692 6.856 18.989 1.00 92.06 142 ILE A C 1
ATOM 1136 O O . ILE A 1 142 ? -17.538 7.712 19.252 1.00 92.06 142 ILE A O 1
ATOM 1140 N N . LYS A 1 143 ? -15.551 7.137 18.344 1.00 93.19 143 LYS A N 1
ATOM 1141 C CA . LYS A 1 143 ? -15.179 8.477 17.855 1.00 93.19 143 LYS A CA 1
ATOM 1142 C C . LYS A 1 143 ? -16.188 9.029 16.839 1.00 93.19 143 LYS A C 1
ATOM 1144 O O . LYS A 1 143 ? -16.526 10.206 16.900 1.00 93.19 143 LYS A O 1
ATOM 1149 N N . SER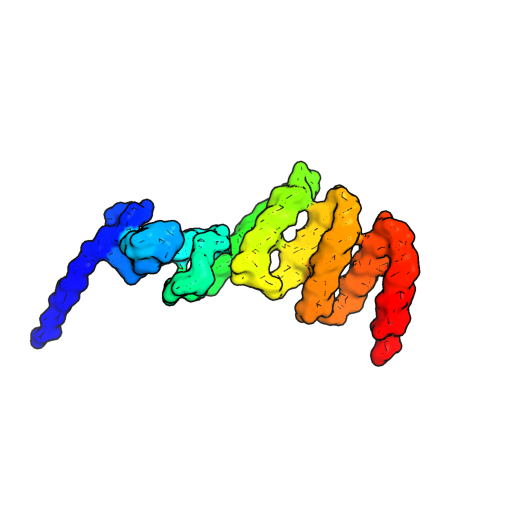 A 1 144 ? -16.737 8.176 15.971 1.00 92.75 144 SER A N 1
ATOM 1150 C CA . SER A 1 144 ? -17.792 8.544 15.008 1.00 92.75 144 SER A CA 1
ATOM 1151 C C . SER A 1 144 ? -19.201 8.702 15.608 1.00 92.75 144 SER A C 1
ATOM 1153 O O . SER A 1 144 ? -20.112 9.151 14.917 1.00 92.75 144 SER A O 1
ATOM 1155 N N . GLY A 1 145 ? -19.404 8.340 16.883 1.00 89.50 145 GLY A N 1
ATOM 1156 C CA . GLY A 1 145 ? -20.713 8.349 17.551 1.00 89.50 145 GLY A CA 1
ATOM 1157 C C . GLY A 1 145 ? -21.588 7.115 17.275 1.00 89.50 145 GLY A C 1
ATOM 1158 O O . GLY A 1 145 ? -22.733 7.045 17.722 1.00 89.50 145 GLY A O 1
ATOM 1159 N N . GLU A 1 146 ? -21.068 6.108 16.574 1.00 86.31 146 GLU A N 1
ATOM 1160 C CA . GLU A 1 146 ? -21.782 4.885 16.196 1.00 86.31 146 GLU A CA 1
ATOM 1161 C C . GLU A 1 146 ? -21.670 3.774 17.256 1.00 86.31 146 GLU A C 1
ATOM 1163 O O . GLU A 1 146 ? -21.251 2.649 16.981 1.00 86.31 146 GLU A O 1
ATOM 1168 N N . TYR A 1 147 ? -22.084 4.063 18.492 1.00 80.81 147 TYR A N 1
ATOM 1169 C CA . TYR A 1 147 ? -21.862 3.200 19.667 1.00 80.81 147 TYR A CA 1
ATOM 1170 C C . TYR A 1 147 ? -22.426 1.770 19.571 1.00 80.81 147 TYR A C 1
ATOM 1172 O O . TYR A 1 147 ? -21.970 0.878 20.285 1.00 80.81 147 TYR A O 1
ATOM 1180 N N . GLN A 1 148 ? -23.402 1.524 18.692 1.00 77.62 148 GLN A N 1
ATOM 1181 C CA . GLN A 1 148 ? -24.017 0.201 18.528 1.00 77.62 148 GLN A CA 1
ATOM 1182 C C . GLN A 1 148 ? -23.120 -0.787 17.760 1.00 77.62 148 GLN A C 1
ATOM 1184 O O . GLN A 1 148 ? -23.154 -1.989 18.022 1.00 77.62 148 GLN A O 1
ATOM 1189 N N . LYS A 1 149 ? -22.286 -0.306 16.826 1.00 83.00 149 LYS A N 1
ATOM 1190 C CA . LYS A 1 149 ? -21.434 -1.170 15.987 1.00 83.00 149 LYS A CA 1
ATOM 1191 C C . LYS A 1 149 ? -20.304 -1.868 16.774 1.00 83.00 149 LYS A C 1
ATOM 1193 O O . LYS A 1 149 ? -20.158 -3.081 16.610 1.00 83.00 149 LYS A O 1
ATOM 1198 N N . PRO A 1 150 ? -19.564 -1.190 17.678 1.00 77.81 150 PRO A N 1
ATOM 1199 C CA . PRO A 1 150 ? -18.568 -1.812 18.555 1.00 77.81 150 PRO A CA 1
ATOM 1200 C C . PRO A 1 150 ? -19.099 -2.984 19.373 1.00 77.81 150 PRO A C 1
ATOM 1202 O O . PRO A 1 150 ? -18.446 -4.022 19.461 1.00 77.81 150 PRO A O 1
ATOM 1205 N N . ILE A 1 151 ? -20.291 -2.830 19.959 1.00 73.44 151 ILE A N 1
ATOM 1206 C CA . ILE A 1 151 ? -20.906 -3.847 20.818 1.00 73.44 151 ILE A CA 1
ATOM 1207 C C . ILE A 1 151 ? -21.131 -5.131 20.015 1.00 73.44 151 ILE A C 1
ATOM 1209 O O . ILE A 1 151 ? -20.742 -6.211 20.455 1.00 73.44 151 ILE A O 1
ATOM 1213 N N . ASN A 1 152 ? -21.678 -5.010 18.805 1.00 78.06 152 ASN A N 1
ATOM 1214 C CA . ASN A 1 152 ? -21.910 -6.154 17.925 1.00 78.06 152 ASN A CA 1
ATOM 1215 C C . ASN A 1 152 ? -20.604 -6.851 17.515 1.00 78.06 152 ASN A C 1
ATOM 1217 O O . ASN A 1 152 ? -20.559 -8.080 17.460 1.00 78.06 152 ASN A O 1
ATOM 1221 N N . ILE A 1 153 ? -19.530 -6.096 17.263 1.00 77.94 153 ILE A N 1
ATOM 1222 C CA . ILE A 1 153 ? -18.211 -6.664 16.950 1.00 77.94 153 ILE A CA 1
ATOM 1223 C C . ILE A 1 153 ? -17.674 -7.472 18.133 1.00 77.94 153 ILE A C 1
ATOM 1225 O O . ILE A 1 153 ? -17.281 -8.621 17.956 1.00 77.94 153 ILE A O 1
ATOM 1229 N N . ILE A 1 154 ? -17.703 -6.919 19.346 1.00 71.19 154 ILE A N 1
ATOM 1230 C CA . ILE A 1 154 ? -17.219 -7.625 20.542 1.00 71.19 154 ILE A CA 1
ATOM 1231 C C . ILE A 1 154 ? -18.038 -8.897 20.795 1.00 71.19 154 ILE A C 1
ATOM 1233 O O . ILE A 1 154 ? -17.469 -9.934 21.125 1.00 71.19 154 ILE A O 1
ATOM 1237 N N . LEU A 1 155 ? -19.364 -8.838 20.642 1.00 73.44 155 LEU A N 1
ATOM 1238 C CA . LEU A 1 155 ? -20.242 -9.988 20.879 1.00 73.44 155 LEU A CA 1
ATOM 1239 C C . LEU A 1 155 ? -20.079 -11.092 19.826 1.00 73.44 155 LEU A C 1
ATOM 1241 O O . LEU A 1 155 ? -20.099 -12.262 20.184 1.00 73.44 155 LEU A O 1
ATOM 1245 N N . SER A 1 156 ? -19.879 -10.734 18.556 1.00 74.50 156 SER A N 1
ATOM 1246 C CA . SER A 1 156 ? -19.694 -11.702 17.460 1.00 74.50 156 SER A CA 1
ATOM 1247 C C . SER A 1 156 ? -18.322 -12.386 17.439 1.00 74.50 156 SER A C 1
ATOM 1249 O O . SER A 1 156 ? -18.163 -13.376 16.738 1.00 74.50 156 SER A O 1
ATOM 1251 N N . ASN A 1 157 ? -17.340 -11.888 18.199 1.00 68.19 157 ASN A N 1
ATOM 1252 C CA . ASN A 1 157 ? -15.983 -12.452 18.275 1.00 68.19 157 ASN A CA 1
ATOM 1253 C C . ASN A 1 157 ? -15.710 -13.205 19.598 1.00 68.19 157 ASN A C 1
ATOM 1255 O O . ASN A 1 157 ? -14.555 -13.455 19.931 1.00 68.19 157 ASN A O 1
ATOM 1259 N N . LYS A 1 158 ? -16.751 -13.526 20.383 1.00 59.38 158 LYS A N 1
ATOM 1260 C CA . LYS A 1 158 ? -16.648 -14.264 21.660 1.00 59.38 158 LYS A CA 1
ATOM 1261 C C . LYS A 1 158 ? -16.821 -15.788 21.538 1.00 59.38 158 LYS A C 1
ATOM 1263 O O . LYS A 1 158 ? -16.882 -16.455 22.570 1.00 59.38 158 LYS A O 1
ATOM 1268 N N . GLU A 1 159 ? -16.896 -16.319 20.323 1.00 43.84 159 GLU A N 1
ATOM 1269 C CA . GLU A 1 159 ? -16.963 -17.761 20.024 1.00 43.84 159 GLU A CA 1
ATOM 1270 C C . GLU A 1 159 ? -15.612 -18.284 19.525 1.00 43.84 159 GLU A C 1
ATOM 1272 O O . GLU A 1 159 ? -15.241 -19.407 19.933 1.00 43.84 159 GLU A O 1
#

Foldseek 3Di:
DPPPPPDQQCAAPVPRDSAFDAQAVLVVGGTHHLVVVQVCQLQLNGDPPGPCHPVHDPVSLVVSLVVLQVVLVVCLVVPLVVSLVSLVSSCSSPVLPLVSLQSNLSSCVVVLVLVSSLVSLVSSCVSPVDVVSLVVNCVSCVSVVNNVVSVVSVVVPPD

Radius of gyration: 21.89 Å; chains: 1; bounding box: 59×39×55 Å

Secondary structure (DSSP, 8-state):
------------TTT--S---EEEGGGTTEEE-HHHHHHHHHTT---TT-TTTT-S-HHHHHHHHHHHHHHHHHHHTT-HHHHHHHHHHHHHH-TT-HHHHHHHHHHHHHTT-HHHHHHHHHHHHHH---HHHHHHHHHHHHHHT-THHHHHHHHHT--

pLDDT: mean 91.19, std 10.99, range [43.12, 98.69]

Sequence (159 aa):
MRGEKMVKKILCERCGQRRGRRQCPKYDYINICGECCSKIQLDSDCPDECINKGKVSARELHDKINSLMDAGITYEDKNPKEAIRLFNKVLGLDKNFLESYLEMSSAYDSLGMYDNSVRCLEKAYKLNKDGNLLYMIAEQYIKSGEYQKPINIILSNKE